Protein AF-A0AAX2AJ61-F1 (afdb_monomer_lite)

Organism: NCBI:txid1032238

Radius of gyration: 18.28 Å; chains: 1; bounding box: 34×34×43 Å

pLDDT: mean 75.95, std 9.47, range [48.0, 93.69]

Foldseek 3Di:
DDQDPPVDPVLSVVLVVLVVLVVVDPDDVVSVVVCVVPPPDPDVVVVVVSVVVSVCCCVPPVDPVLNVVLVPDDVVVSVVSVVVVVVVVVVVVVVD

Structure (mmCIF, N/CA/C/O backbone):
data_AF-A0AAX2AJ61-F1
#
_entry.id   AF-A0AAX2AJ61-F1
#
loop_
_atom_site.group_PDB
_atom_site.id
_atom_site.type_symbol
_atom_site.label_atom_id
_atom_site.label_alt_id
_atom_site.label_comp_id
_atom_site.label_asym_id
_atom_site.label_entity_id
_atom_site.label_seq_id
_atom_site.pdbx_PDB_ins_code
_atom_site.Cartn_x
_atom_site.Cartn_y
_atom_site.Cartn_z
_atom_site.occupancy
_atom_site.B_iso_or_equiv
_atom_site.auth_seq_id
_atom_site.auth_comp_id
_atom_site.auth_asym_id
_atom_site.auth_atom_id
_atom_site.pdbx_PDB_model_num
ATOM 1 N N . MET A 1 1 ? 8.414 -2.499 7.181 1.00 48.00 1 MET A N 1
ATOM 2 C CA . MET A 1 1 ? 8.435 -2.172 5.738 1.00 48.00 1 MET A CA 1
ATOM 3 C C . MET A 1 1 ? 7.887 -3.369 4.986 1.00 48.00 1 MET A C 1
ATOM 5 O O . MET A 1 1 ? 8.442 -4.448 5.133 1.00 48.00 1 MET A O 1
ATOM 9 N N . PHE A 1 2 ? 6.783 -3.198 4.256 1.00 56.31 2 PHE A N 1
ATOM 10 C CA . PHE A 1 2 ? 6.249 -4.231 3.365 1.00 56.31 2 PHE A CA 1
ATOM 11 C C . PHE A 1 2 ? 7.282 -4.549 2.276 1.00 56.31 2 PHE A C 1
ATOM 13 O O . PHE A 1 2 ? 7.833 -3.628 1.676 1.00 56.31 2 PHE A O 1
ATOM 20 N N . THR A 1 3 ? 7.562 -5.831 2.039 1.00 58.03 3 THR A N 1
ATOM 21 C CA . THR A 1 3 ? 8.437 -6.275 0.948 1.00 58.03 3 THR A CA 1
ATOM 22 C C . THR A 1 3 ? 7.551 -6.823 -0.169 1.00 58.03 3 THR A C 1
ATOM 24 O O . THR A 1 3 ? 6.911 -7.857 0.030 1.00 58.03 3 THR A O 1
ATOM 27 N N . PRO A 1 4 ? 7.457 -6.142 -1.322 1.00 58.41 4 PRO A N 1
ATOM 28 C CA . PRO A 1 4 ? 6.687 -6.649 -2.448 1.00 58.41 4 PRO A CA 1
ATOM 29 C C . PRO A 1 4 ? 7.257 -7.983 -2.906 1.00 58.41 4 PRO A C 1
ATOM 31 O O . PRO A 1 4 ? 8.471 -8.147 -2.980 1.00 58.41 4 PRO A O 1
ATOM 34 N N . ASN A 1 5 ? 6.366 -8.913 -3.230 1.00 61.53 5 ASN A N 1
ATOM 35 C CA . ASN A 1 5 ? 6.708 -10.151 -3.912 1.00 61.53 5 ASN A CA 1
ATOM 36 C C . ASN A 1 5 ? 5.866 -10.221 -5.186 1.00 61.53 5 ASN A C 1
ATOM 38 O O . ASN A 1 5 ? 4.807 -10.849 -5.230 1.00 61.53 5 ASN A O 1
ATOM 42 N N . THR A 1 6 ? 6.291 -9.475 -6.207 1.00 59.12 6 THR A N 1
ATOM 43 C CA . THR A 1 6 ? 5.603 -9.417 -7.505 1.00 59.12 6 THR A CA 1
ATOM 44 C C . THR A 1 6 ? 6.015 -10.550 -8.449 1.00 59.12 6 THR A C 1
ATOM 46 O O . THR A 1 6 ? 5.580 -10.565 -9.604 1.00 59.12 6 THR A O 1
ATOM 49 N N . GLY A 1 7 ? 6.851 -11.488 -7.980 1.00 65.62 7 GLY A N 1
ATOM 50 C CA . GLY A 1 7 ? 7.443 -12.552 -8.794 1.00 65.62 7 GLY A CA 1
ATOM 51 C C . GLY A 1 7 ? 8.495 -12.041 -9.786 1.00 65.62 7 GLY A C 1
ATOM 52 O O . GLY A 1 7 ? 8.791 -12.717 -10.770 1.00 65.62 7 GLY A O 1
ATOM 53 N N . ASN A 1 8 ? 9.015 -10.824 -9.583 1.00 69.81 8 ASN A N 1
ATOM 54 C CA . ASN A 1 8 ? 10.024 -10.207 -10.439 1.00 69.81 8 ASN A CA 1
ATOM 55 C C . ASN A 1 8 ? 10.937 -9.273 -9.628 1.00 69.81 8 ASN A C 1
ATOM 57 O O . ASN A 1 8 ? 10.589 -8.126 -9.344 1.00 69.81 8 ASN A O 1
ATOM 61 N N . ASP A 1 9 ? 12.161 -9.729 -9.370 1.00 73.12 9 ASP A N 1
ATOM 62 C CA . ASP A 1 9 ? 13.155 -9.045 -8.529 1.00 73.12 9 ASP A CA 1
ATOM 63 C C . ASP A 1 9 ? 13.543 -7.634 -8.994 1.00 73.12 9 ASP A C 1
ATOM 65 O O . ASP A 1 9 ? 14.042 -6.819 -8.210 1.00 73.12 9 ASP A O 1
ATOM 69 N N . LYS A 1 10 ? 13.399 -7.330 -10.291 1.00 68.44 10 LYS A N 1
ATOM 70 C CA . LYS A 1 10 ? 13.646 -5.972 -10.803 1.00 68.44 10 LYS A CA 1
ATOM 71 C C . LYS A 1 10 ? 12.501 -5.039 -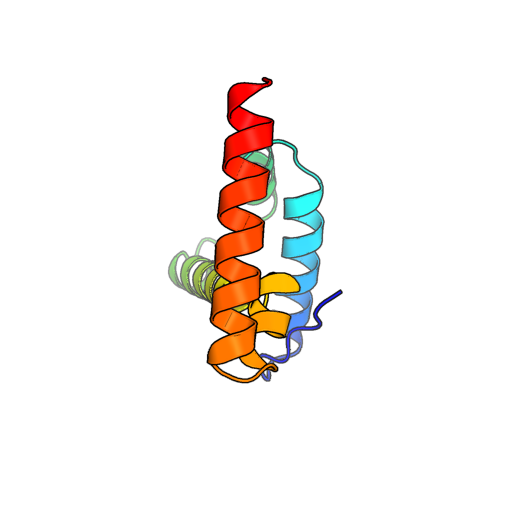10.426 1.00 68.44 10 LYS A C 1
ATOM 73 O O . LYS A 1 10 ? 12.746 -3.877 -10.114 1.00 68.44 10 LYS A O 1
ATOM 78 N N . LEU A 1 11 ? 11.274 -5.551 -10.430 1.00 63.34 11 LEU A N 1
ATOM 79 C CA . LEU A 1 11 ? 10.077 -4.792 -10.081 1.00 63.34 11 LEU A CA 1
ATOM 80 C C . LEU A 1 11 ? 9.946 -4.595 -8.572 1.00 63.34 11 LEU A C 1
ATOM 82 O O . LEU A 1 11 ? 9.582 -3.504 -8.143 1.00 63.34 11 LEU A O 1
ATOM 86 N N . ASP A 1 12 ? 10.321 -5.589 -7.770 1.00 66.19 12 ASP A N 1
ATOM 87 C CA . ASP A 1 12 ? 10.304 -5.463 -6.308 1.00 66.19 12 ASP A CA 1
ATOM 88 C C . ASP A 1 12 ? 11.328 -4.416 -5.830 1.00 66.19 12 ASP A C 1
ATOM 90 O O . ASP A 1 12 ? 11.019 -3.553 -5.006 1.00 66.19 12 ASP A O 1
ATOM 94 N N . ARG A 1 13 ? 12.526 -4.393 -6.437 1.00 70.75 13 ARG A N 1
ATOM 95 C CA . ARG A 1 13 ? 13.520 -3.326 -6.212 1.00 70.75 13 ARG A CA 1
ATOM 96 C C . ARG A 1 13 ? 13.032 -1.957 -6.668 1.00 70.75 13 ARG A C 1
ATOM 98 O O . ARG A 1 13 ? 13.235 -0.973 -5.963 1.00 70.75 13 ARG A O 1
ATOM 105 N N . ALA A 1 14 ? 12.387 -1.890 -7.827 1.00 66.44 14 ALA A N 1
ATOM 106 C CA . ALA A 1 14 ? 11.827 -0.647 -8.333 1.00 66.44 14 A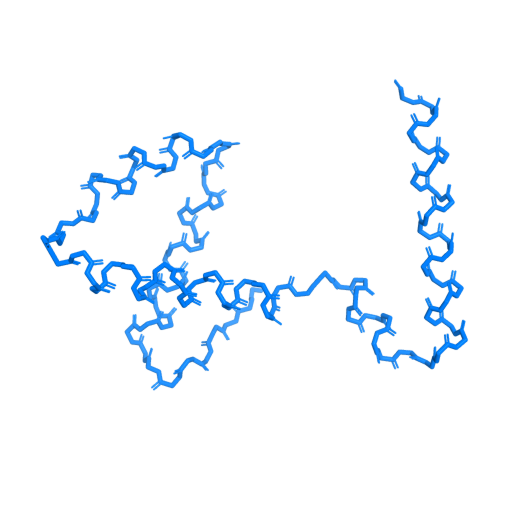LA A CA 1
ATOM 107 C C . ALA A 1 14 ? 10.751 -0.070 -7.412 1.00 66.44 14 ALA A C 1
ATOM 109 O O . ALA A 1 14 ? 10.760 1.130 -7.152 1.00 66.44 14 ALA A O 1
ATOM 110 N N . TYR A 1 15 ? 9.864 -0.919 -6.892 1.00 67.81 15 TYR A N 1
ATOM 111 C CA . TYR A 1 15 ? 8.858 -0.508 -5.921 1.00 67.81 15 TYR A CA 1
ATOM 112 C C . TYR A 1 15 ? 9.506 0.037 -4.649 1.00 67.81 15 TYR A C 1
ATOM 114 O O . TYR A 1 15 ? 9.138 1.119 -4.200 1.00 67.81 15 TYR A O 1
ATOM 122 N N . ASN A 1 16 ? 10.494 -0.668 -4.092 1.00 70.56 16 ASN A N 1
ATOM 123 C CA . ASN A 1 16 ? 11.183 -0.213 -2.883 1.00 70.56 16 ASN A CA 1
ATOM 124 C C . ASN A 1 16 ? 11.878 1.137 -3.105 1.00 70.56 16 ASN A C 1
ATOM 126 O O . ASN A 1 16 ? 11.728 2.044 -2.289 1.00 70.56 16 ASN A O 1
ATOM 130 N N . ASN A 1 17 ? 12.568 1.303 -4.236 1.00 69.75 17 ASN A N 1
ATOM 131 C CA . ASN A 1 17 ? 13.204 2.568 -4.595 1.00 69.75 17 ASN A CA 1
ATOM 132 C C . ASN A 1 17 ? 12.170 3.688 -4.741 1.00 69.75 17 ASN A C 1
ATOM 134 O O . ASN A 1 17 ? 12.325 4.754 -4.151 1.00 69.75 17 ASN A O 1
ATOM 138 N N . LEU A 1 18 ? 11.082 3.441 -5.472 1.00 72.56 18 LEU A N 1
ATOM 139 C CA . LEU A 1 18 ? 10.041 4.438 -5.682 1.00 72.56 18 LEU A CA 1
ATOM 140 C C . LEU A 1 18 ? 9.343 4.817 -4.372 1.00 72.56 18 LEU A C 1
ATOM 142 O O . LEU A 1 18 ? 9.128 5.998 -4.128 1.00 72.56 18 LEU A O 1
ATOM 146 N N . SER A 1 19 ? 9.046 3.844 -3.508 1.00 70.06 19 SER A N 1
ATOM 147 C CA . SER A 1 19 ? 8.431 4.094 -2.204 1.00 70.06 19 SER A CA 1
ATOM 148 C C . SER A 1 19 ? 9.322 4.961 -1.319 1.00 70.06 19 SER A C 1
ATOM 150 O O . SER A 1 19 ? 8.798 5.872 -0.688 1.00 70.06 19 SER A O 1
ATOM 152 N N . MET A 1 20 ? 10.641 4.721 -1.296 1.00 72.06 20 MET A N 1
ATOM 153 C CA . MET A 1 20 ? 11.592 5.567 -0.561 1.00 72.06 20 MET A CA 1
ATOM 154 C C . MET A 1 20 ? 11.603 7.001 -1.095 1.00 72.06 20 MET A C 1
ATOM 156 O O . MET A 1 20 ? 11.605 7.946 -0.308 1.00 72.06 20 MET A O 1
ATOM 160 N N . HIS A 1 21 ? 11.574 7.166 -2.421 1.00 70.50 21 HIS A N 1
ATOM 161 C CA . HIS A 1 21 ? 11.541 8.486 -3.042 1.00 70.50 21 HIS A CA 1
ATOM 162 C C . HIS A 1 21 ? 10.226 9.218 -2.777 1.00 70.50 21 HIS A C 1
ATOM 164 O O . HIS A 1 21 ? 10.275 10.389 -2.434 1.00 70.50 21 HIS A O 1
ATOM 170 N N . ILE A 1 22 ? 9.072 8.549 -2.853 1.00 72.94 22 ILE A N 1
ATOM 171 C CA . ILE A 1 22 ? 7.764 9.160 -2.556 1.00 72.94 22 ILE A CA 1
ATOM 172 C C . ILE A 1 22 ? 7.731 9.703 -1.123 1.00 72.94 22 ILE A C 1
ATOM 174 O O . ILE A 1 22 ? 7.337 10.844 -0.911 1.00 72.94 22 ILE A O 1
ATOM 178 N N . SER A 1 23 ? 8.195 8.922 -0.143 1.00 72.00 23 SER A N 1
ATOM 179 C CA . SER A 1 23 ? 8.208 9.338 1.266 1.00 72.00 23 SER A CA 1
ATOM 180 C C . SER A 1 23 ? 9.218 10.445 1.599 1.00 72.00 23 SER A C 1
ATOM 182 O O . SER A 1 23 ? 9.195 10.958 2.713 1.00 72.00 23 SER A O 1
ATOM 184 N N . ALA A 1 24 ? 10.099 10.815 0.664 1.00 75.44 24 ALA A N 1
ATOM 185 C CA . ALA A 1 24 ? 11.067 11.897 0.841 1.00 75.44 24 ALA A CA 1
ATOM 186 C C . ALA A 1 24 ? 10.515 13.288 0.467 1.00 75.44 24 ALA A C 1
ATOM 188 O O . ALA A 1 24 ? 11.192 14.283 0.718 1.00 75.44 24 ALA A O 1
ATOM 189 N N . TYR A 1 25 ? 9.314 13.371 -0.121 1.00 76.25 25 TYR A N 1
ATOM 190 C CA . TYR A 1 25 ? 8.707 14.630 -0.566 1.00 76.25 25 TYR A CA 1
ATOM 191 C C . TYR A 1 25 ? 7.424 14.947 0.202 1.00 76.25 25 TYR A C 1
ATOM 193 O O . TYR A 1 25 ? 6.616 14.068 0.493 1.00 76.25 25 TYR A O 1
ATOM 201 N N . ASN A 1 26 ? 7.224 16.233 0.500 1.00 75.69 26 ASN A N 1
ATOM 202 C CA . ASN A 1 26 ? 6.081 16.708 1.287 1.00 75.69 26 ASN A CA 1
ATOM 203 C C . ASN A 1 26 ? 4.820 16.925 0.440 1.00 75.69 26 ASN A C 1
ATOM 205 O O . ASN A 1 26 ? 3.715 16.987 0.977 1.00 75.69 26 ASN A O 1
ATOM 209 N N . ASN A 1 27 ? 4.974 17.079 -0.877 1.00 81.56 27 ASN A N 1
ATOM 210 C CA . ASN A 1 27 ? 3.871 17.277 -1.807 1.00 81.56 27 ASN A CA 1
ATOM 211 C C . ASN A 1 27 ? 4.137 16.586 -3.151 1.00 81.56 27 ASN A C 1
ATOM 213 O O . ASN A 1 27 ? 5.267 16.235 -3.498 1.00 81.56 27 ASN A O 1
ATOM 217 N N . PHE A 1 28 ? 3.055 16.389 -3.902 1.00 76.69 28 PHE A N 1
ATOM 218 C CA . PHE A 1 28 ? 3.082 15.666 -5.168 1.00 76.69 28 PHE A CA 1
ATOM 219 C C . PHE A 1 28 ? 3.911 16.371 -6.248 1.00 76.69 28 PHE A C 1
ATOM 221 O O . PHE A 1 28 ? 4.623 15.698 -6.985 1.00 76.69 28 PHE A O 1
ATOM 228 N N . GLU A 1 29 ? 3.857 17.702 -6.328 1.00 82.25 29 GLU A N 1
ATOM 229 C CA . GLU A 1 29 ? 4.555 18.471 -7.366 1.00 82.25 29 GLU A CA 1
ATOM 230 C C . GLU A 1 29 ? 6.079 18.334 -7.264 1.00 82.25 29 GLU A C 1
ATOM 232 O O . GLU A 1 29 ? 6.765 18.131 -8.267 1.00 82.25 29 GLU A O 1
ATOM 237 N N . GLU A 1 30 ? 6.636 18.370 -6.054 1.00 80.19 30 GLU A N 1
ATOM 238 C CA . GLU A 1 30 ? 8.069 18.138 -5.836 1.00 80.19 30 GLU A CA 1
ATOM 239 C C . GLU A 1 30 ? 8.492 16.728 -6.262 1.00 80.19 30 GLU A C 1
ATOM 241 O O . GLU A 1 30 ? 9.491 16.558 -6.971 1.00 80.19 30 GLU A O 1
ATOM 246 N N . PHE A 1 31 ? 7.701 15.722 -5.881 1.00 80.31 31 PHE A N 1
ATOM 247 C CA . PHE A 1 31 ? 7.937 14.341 -6.286 1.00 80.31 31 PHE A CA 1
ATOM 248 C C . PHE A 1 31 ? 7.834 14.171 -7.806 1.00 80.31 31 PHE A C 1
ATOM 250 O O . PHE A 1 31 ? 8.687 13.521 -8.409 1.00 80.31 31 PHE A O 1
ATOM 257 N N . TYR A 1 32 ? 6.826 14.770 -8.440 1.00 79.38 32 TYR A N 1
ATOM 258 C CA . TYR A 1 32 ? 6.601 14.672 -9.879 1.00 79.38 32 TYR A CA 1
ATOM 259 C C . TYR A 1 32 ? 7.768 15.269 -10.671 1.00 79.38 32 TYR A C 1
ATOM 261 O O . TYR A 1 32 ? 8.307 14.617 -11.566 1.00 79.38 32 TYR A O 1
ATOM 269 N N . ASN A 1 33 ? 8.241 16.453 -10.278 1.00 81.56 33 ASN A N 1
ATOM 270 C CA . ASN A 1 33 ? 9.402 17.092 -10.899 1.00 81.56 33 ASN A CA 1
ATOM 271 C C . ASN A 1 33 ? 10.682 16.252 -10.745 1.00 81.56 33 ASN A C 1
ATOM 273 O O . ASN A 1 33 ? 11.473 16.124 -11.683 1.00 81.56 33 ASN A O 1
ATOM 277 N N . TYR A 1 34 ? 10.897 15.639 -9.578 1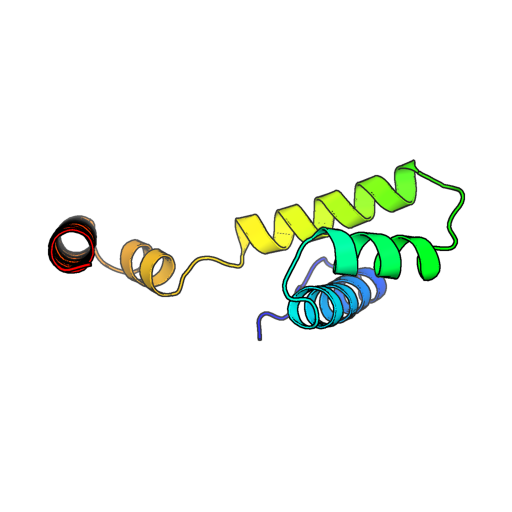.00 78.50 34 TYR A N 1
ATOM 278 C CA . TYR A 1 34 ? 11.999 14.699 -9.366 1.00 78.50 34 TYR A CA 1
ATOM 279 C C . TYR A 1 34 ? 11.867 13.443 -10.238 1.00 78.50 34 TYR A C 1
ATOM 281 O O . TYR A 1 34 ? 12.827 13.025 -10.890 1.00 78.50 34 TYR A O 1
ATOM 289 N N . PHE A 1 35 ? 10.668 12.869 -10.291 1.00 77.38 35 PHE A N 1
ATOM 290 C CA . PHE A 1 35 ? 10.363 11.677 -11.068 1.00 77.38 35 PHE A CA 1
ATOM 291 C C . PHE A 1 35 ? 10.616 11.902 -12.561 1.00 77.38 35 PHE A C 1
ATOM 293 O O . PHE A 1 35 ? 11.318 11.105 -13.181 1.00 77.38 35 PHE A O 1
ATOM 300 N N . GLN A 1 36 ? 10.157 13.027 -13.118 1.00 75.38 36 GLN A N 1
ATOM 301 C CA . GLN A 1 36 ? 10.417 13.403 -14.512 1.00 75.38 36 GLN A CA 1
ATOM 302 C C . GLN A 1 36 ? 11.912 13.559 -14.829 1.00 75.38 36 GLN A C 1
ATOM 304 O O . GLN A 1 36 ? 12.336 13.281 -15.947 1.00 75.38 36 GLN A O 1
ATOM 309 N N . ARG A 1 37 ? 12.740 13.968 -13.858 1.00 76.25 37 ARG A N 1
ATOM 310 C CA . ARG A 1 37 ? 14.199 14.081 -14.051 1.00 76.25 37 ARG A CA 1
ATOM 311 C C . ARG A 1 37 ? 14.914 12.731 -14.086 1.00 76.25 37 ARG A C 1
ATOM 313 O O . ARG A 1 37 ? 15.994 12.629 -14.672 1.00 76.25 37 ARG A O 1
ATOM 320 N N . ILE A 1 38 ? 14.365 11.721 -13.418 1.00 71.62 38 ILE A N 1
ATOM 321 C CA . ILE A 1 38 ? 15.012 10.412 -13.241 1.00 71.62 38 ILE A CA 1
ATOM 322 C C . ILE A 1 38 ? 14.494 9.380 -14.227 1.00 71.62 38 ILE A C 1
ATOM 324 O O . ILE A 1 38 ? 15.265 8.545 -14.705 1.00 71.62 38 ILE A O 1
ATOM 328 N N . VAL A 1 39 ? 13.207 9.435 -14.548 1.00 70.38 39 VAL A N 1
ATOM 329 C CA . VAL A 1 39 ? 12.599 8.550 -15.532 1.00 70.38 39 VAL A CA 1
ATOM 330 C C . VAL A 1 39 ? 13.027 8.997 -16.923 1.00 70.38 39 VAL A C 1
ATOM 332 O O . VAL A 1 39 ? 12.480 9.924 -17.505 1.00 70.38 39 VAL A O 1
ATOM 335 N N . LYS A 1 40 ? 14.036 8.307 -17.455 1.00 69.56 40 LYS A N 1
ATOM 336 C CA . LYS A 1 40 ? 14.582 8.512 -18.803 1.00 69.56 40 LYS A CA 1
ATOM 337 C C . LYS A 1 40 ? 14.084 7.444 -19.776 1.00 69.56 40 LYS A C 1
ATOM 339 O O . LYS A 1 40 ? 14.884 6.814 -20.461 1.00 69.56 40 LYS A O 1
ATOM 344 N N . THR A 1 41 ? 12.785 7.156 -19.761 1.00 67.94 41 THR A N 1
ATOM 345 C CA . THR A 1 41 ? 12.186 6.212 -20.711 1.00 67.94 41 THR A CA 1
ATOM 346 C C . THR A 1 41 ? 11.262 6.954 -21.660 1.00 67.94 41 THR A C 1
ATOM 348 O O . THR A 1 41 ? 10.391 7.699 -21.219 1.00 67.94 41 THR A O 1
ATOM 351 N N . ASP A 1 42 ? 11.451 6.730 -22.958 1.00 66.00 42 ASP A N 1
ATOM 352 C CA . ASP A 1 42 ? 10.550 7.236 -23.997 1.00 66.00 42 ASP A CA 1
ATOM 353 C C . ASP A 1 42 ? 9.330 6.310 -24.184 1.00 66.00 42 ASP A C 1
ATOM 355 O O . ASP A 1 42 ? 8.371 6.654 -24.877 1.00 66.00 42 ASP A O 1
ATOM 359 N N . ASP A 1 43 ? 9.340 5.140 -23.531 1.00 79.31 43 ASP A N 1
ATOM 360 C CA . ASP A 1 43 ? 8.274 4.143 -23.583 1.00 79.31 43 ASP A CA 1
ATOM 361 C C . ASP A 1 43 ? 7.234 4.391 -22.478 1.00 79.31 43 ASP A C 1
ATOM 363 O O . ASP A 1 43 ? 7.372 3.991 -21.313 1.00 79.31 43 ASP A O 1
ATOM 367 N N . LYS A 1 44 ? 6.157 5.076 -22.870 1.00 76.06 44 LYS A N 1
ATOM 368 C CA . LYS A 1 44 ? 5.035 5.415 -21.985 1.00 76.06 44 LYS A CA 1
ATOM 369 C C . LYS A 1 44 ? 4.272 4.186 -21.489 1.00 76.06 44 LYS A C 1
ATOM 371 O O . LYS A 1 44 ? 3.736 4.233 -20.382 1.00 76.06 44 LYS A O 1
ATOM 376 N N . ASP A 1 45 ? 4.232 3.094 -22.248 1.00 76.12 45 ASP A N 1
ATOM 377 C CA . ASP A 1 45 ? 3.493 1.888 -21.858 1.00 76.12 45 ASP A CA 1
ATOM 378 C C . ASP A 1 45 ? 4.224 1.130 -20.755 1.00 76.12 45 ASP A C 1
ATOM 380 O O . ASP A 1 45 ? 3.607 0.671 -19.784 1.00 76.12 45 ASP A O 1
ATOM 384 N N . VAL A 1 46 ? 5.554 1.067 -20.842 1.00 75.75 46 VAL A N 1
ATOM 385 C CA . VAL A 1 46 ? 6.388 0.559 -19.751 1.00 75.75 46 VAL A CA 1
ATOM 386 C C . VAL A 1 46 ? 6.192 1.423 -18.509 1.00 75.75 46 VAL A C 1
ATOM 388 O O . VAL A 1 46 ? 5.891 0.881 -17.446 1.00 75.75 46 VAL A O 1
ATOM 391 N N . LEU A 1 47 ? 6.263 2.751 -18.624 1.00 75.19 47 LEU A N 1
ATOM 392 C CA . LEU A 1 47 ? 6.062 3.648 -17.482 1.00 75.19 47 LEU A CA 1
ATOM 393 C C . LEU A 1 47 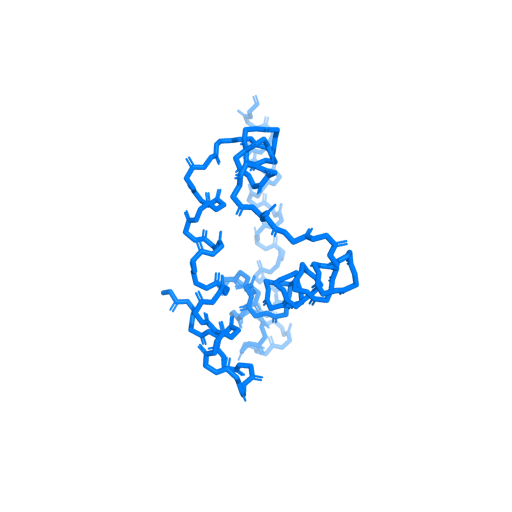? 4.684 3.468 -16.821 1.00 75.19 47 LEU A C 1
ATOM 395 O O . LEU A 1 47 ? 4.597 3.299 -15.602 1.00 75.19 47 LEU A O 1
ATOM 399 N N . ASN A 1 48 ? 3.614 3.431 -17.616 1.00 77.44 48 ASN A N 1
ATOM 400 C CA . ASN A 1 48 ? 2.247 3.238 -17.128 1.00 77.44 48 ASN A CA 1
ATOM 401 C C . ASN A 1 48 ? 2.080 1.896 -16.413 1.00 77.44 48 ASN A C 1
ATOM 403 O O . ASN A 1 48 ? 1.494 1.831 -15.331 1.00 77.44 48 ASN A O 1
ATOM 407 N N . LYS A 1 49 ? 2.640 0.818 -16.972 1.00 77.25 49 LYS A N 1
ATOM 408 C CA . LYS A 1 49 ? 2.613 -0.510 -16.345 1.00 77.25 49 LYS A CA 1
ATOM 409 C C . LYS A 1 49 ? 3.331 -0.521 -14.994 1.00 77.25 49 LYS A C 1
ATOM 411 O O . LYS A 1 49 ? 2.899 -1.226 -14.081 1.00 77.25 49 LYS A O 1
ATOM 416 N N . TRP A 1 50 ? 4.409 0.248 -14.853 1.00 75.31 50 TRP A N 1
ATOM 417 C CA . TRP A 1 50 ? 5.146 0.372 -13.594 1.00 75.31 50 TRP A CA 1
ATOM 418 C C . TRP A 1 50 ? 4.357 1.162 -12.550 1.00 75.31 50 TRP A C 1
ATOM 420 O O . TRP A 1 50 ? 4.195 0.680 -11.428 1.00 75.31 50 TRP A O 1
ATOM 430 N N . LEU A 1 51 ? 3.799 2.314 -12.931 1.00 76.50 51 LEU A N 1
ATOM 431 C CA . LEU A 1 51 ? 2.952 3.128 -12.055 1.00 76.50 51 LEU A CA 1
ATOM 432 C C . LEU A 1 51 ? 1.725 2.344 -11.571 1.00 76.50 51 LEU A C 1
ATOM 434 O O . LEU A 1 51 ? 1.456 2.304 -10.372 1.00 76.50 51 LEU A O 1
ATOM 438 N N . LEU A 1 52 ? 1.035 1.639 -12.473 1.00 77.25 52 LEU A N 1
ATOM 439 C CA . LEU A 1 52 ? -0.117 0.804 -12.124 1.00 77.25 52 LEU A CA 1
ATOM 440 C C . LEU A 1 52 ? 0.244 -0.322 -11.154 1.00 77.25 52 LEU A C 1
ATOM 442 O O . LEU A 1 52 ? -0.533 -0.610 -10.248 1.00 77.25 52 LEU A O 1
ATOM 446 N N . LYS A 1 53 ? 1.419 -0.949 -11.294 1.00 69.62 53 LYS A N 1
ATOM 447 C CA . LYS A 1 53 ? 1.868 -1.978 -10.344 1.00 69.62 53 LYS A CA 1
ATOM 448 C C . LYS A 1 53 ? 2.140 -1.406 -8.959 1.00 69.62 53 LYS A C 1
ATOM 450 O O . LYS A 1 53 ? 1.767 -2.034 -7.973 1.00 69.62 53 LYS A O 1
ATOM 455 N N . VAL A 1 54 ? 2.768 -0.237 -8.875 1.00 72.44 54 VAL A N 1
ATOM 456 C CA . VAL A 1 54 ? 3.039 0.425 -7.591 1.00 72.44 54 VAL A CA 1
ATOM 457 C C . VAL A 1 54 ? 1.732 0.807 -6.909 1.00 72.44 54 VAL A C 1
ATOM 459 O O . VAL A 1 54 ? 1.546 0.476 -5.740 1.00 72.44 54 VAL A O 1
ATOM 462 N N . LEU A 1 55 ? 0.809 1.423 -7.653 1.00 75.38 55 LEU A N 1
ATOM 463 C CA . LEU A 1 55 ? -0.528 1.749 -7.161 1.00 75.38 55 LEU A CA 1
ATOM 464 C C . LEU A 1 55 ? -1.265 0.496 -6.694 1.00 75.38 55 LEU A C 1
ATOM 466 O O . LEU A 1 55 ? -1.797 0.478 -5.591 1.00 75.38 55 LEU A O 1
ATOM 470 N N . PHE A 1 56 ? -1.239 -0.579 -7.483 1.00 74.06 56 PHE A N 1
ATOM 471 C CA . PHE A 1 56 ? -1.858 -1.845 -7.109 1.00 74.06 56 PHE A CA 1
ATOM 472 C C . PHE A 1 56 ? -1.271 -2.407 -5.815 1.00 74.06 56 PHE A C 1
ATOM 474 O O . PHE A 1 56 ? -2.026 -2.826 -4.944 1.00 74.06 56 PHE A O 1
ATOM 481 N N . VAL A 1 57 ? 0.056 -2.408 -5.660 1.00 70.62 57 VAL A N 1
ATOM 482 C CA . VAL A 1 57 ? 0.696 -2.923 -4.446 1.00 70.62 57 VAL A CA 1
ATOM 483 C C . VAL A 1 57 ? 0.352 -2.058 -3.235 1.00 70.62 57 VAL A C 1
ATOM 485 O O . VAL A 1 57 ? -0.029 -2.607 -2.203 1.00 70.62 57 VAL A O 1
ATOM 488 N N . GLN A 1 58 ? 0.415 -0.729 -3.360 1.00 69.88 58 GLN A N 1
ATOM 489 C CA . GLN A 1 58 ? 0.002 0.162 -2.278 1.00 69.88 58 GLN A CA 1
ATOM 490 C C . GLN A 1 58 ? -1.467 -0.045 -1.912 1.00 69.88 58 GLN A C 1
ATOM 492 O O . GLN A 1 58 ? -1.773 -0.301 -0.757 1.00 69.88 58 GLN A O 1
ATOM 497 N N . MET A 1 59 ? -2.382 -0.010 -2.874 1.00 70.44 59 MET A N 1
ATOM 498 C CA . MET A 1 59 ? -3.811 -0.134 -2.577 1.00 70.44 59 MET A CA 1
ATOM 499 C C . MET A 1 59 ? -4.197 -1.523 -2.062 1.00 70.44 59 MET A C 1
ATOM 501 O O . MET A 1 59 ? -5.118 -1.644 -1.261 1.00 70.44 59 MET A O 1
ATOM 505 N N . LYS A 1 60 ? -3.519 -2.581 -2.518 1.00 68.62 60 LYS A N 1
ATOM 506 C CA . LYS A 1 60 ? -3.854 -3.958 -2.141 1.00 68.62 60 LYS A CA 1
ATOM 507 C C . LYS A 1 60 ? -3.207 -4.402 -0.833 1.00 68.62 60 LYS A C 1
ATOM 509 O O . LYS A 1 60 ? -3.825 -5.169 -0.098 1.00 68.62 60 LYS A O 1
ATOM 514 N N . TYR A 1 61 ? -1.973 -3.974 -0.569 1.00 66.94 61 TYR A N 1
ATOM 515 C CA . TYR A 1 61 ? -1.165 -4.500 0.534 1.00 66.94 61 TYR A CA 1
ATOM 516 C C . TYR A 1 61 ? -0.792 -3.463 1.594 1.00 66.94 61 TYR A C 1
ATOM 518 O O . TYR A 1 61 ? -0.407 -3.859 2.689 1.00 66.94 61 TYR A O 1
ATOM 526 N N . ASN A 1 62 ? -0.940 -2.161 1.334 1.00 67.25 62 ASN A N 1
ATOM 527 C CA . ASN A 1 62 ? -0.803 -1.129 2.366 1.00 67.25 62 ASN A CA 1
ATOM 528 C C . ASN A 1 62 ? -2.140 -0.922 3.094 1.00 67.25 62 ASN A C 1
ATOM 530 O O . ASN A 1 62 ? -2.651 0.195 3.171 1.00 67.25 62 ASN A O 1
ATOM 534 N N . LYS A 1 63 ? -2.739 -2.016 3.582 1.00 66.06 63 LYS A N 1
ATOM 535 C CA . LYS A 1 63 ? -3.888 -1.917 4.485 1.00 66.06 63 LYS A CA 1
ATOM 536 C C . LYS A 1 63 ? -3.417 -1.246 5.765 1.00 66.06 63 LYS A C 1
ATOM 538 O O . LYS A 1 63 ? -2.341 -1.568 6.272 1.00 66.06 63 LYS A O 1
ATOM 543 N N . HIS A 1 64 ? -4.195 -0.297 6.276 1.00 73.75 64 HIS A N 1
ATOM 544 C CA . HIS A 1 64 ? -3.862 0.297 7.559 1.00 73.75 64 HIS A CA 1
ATOM 545 C C . HIS A 1 64 ? -3.886 -0.821 8.621 1.00 73.75 64 HIS A C 1
ATOM 547 O O . HIS A 1 64 ? -4.761 -1.684 8.543 1.00 73.75 64 HIS A O 1
ATOM 553 N N . PRO A 1 65 ? -2.997 -0.831 9.634 1.00 76.81 65 PRO A N 1
ATOM 554 C CA . PRO A 1 65 ? -3.015 -1.863 10.680 1.00 76.81 65 PRO A CA 1
ATOM 555 C C . PRO A 1 65 ? -4.383 -2.022 11.362 1.00 76.81 65 PRO A C 1
ATOM 557 O O . PRO A 1 65 ? -4.735 -3.090 11.850 1.00 76.81 65 PRO A O 1
ATOM 560 N N . PHE A 1 66 ? -5.180 -0.951 11.368 1.00 79.75 66 PHE A N 1
ATOM 561 C CA . PHE A 1 66 ? -6.569 -0.985 11.817 1.00 79.75 66 PHE A CA 1
ATOM 562 C C . PHE A 1 66 ? -7.484 -1.797 10.887 1.00 79.75 66 PHE A C 1
ATOM 564 O O . PHE A 1 66 ? -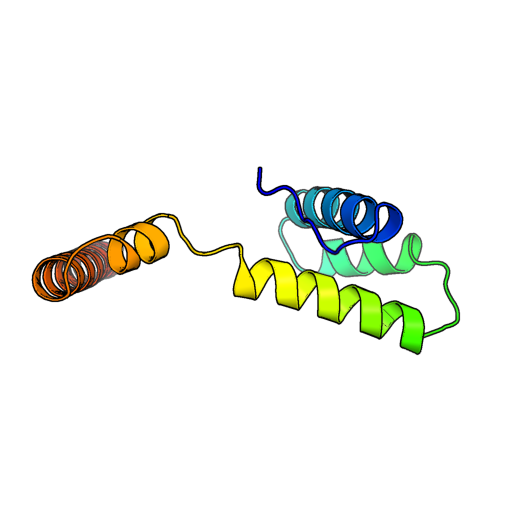8.291 -2.581 11.373 1.00 79.75 66 PHE A O 1
ATOM 571 N N . ASP A 1 67 ? -7.343 -1.649 9.568 1.00 78.25 67 ASP A N 1
ATOM 572 C CA . ASP A 1 67 ? -8.104 -2.438 8.595 1.00 78.25 67 ASP A CA 1
ATOM 573 C C . ASP A 1 67 ? -7.748 -3.923 8.729 1.00 78.25 67 ASP A C 1
ATOM 575 O O . ASP A 1 67 ? -8.640 -4.765 8.808 1.00 78.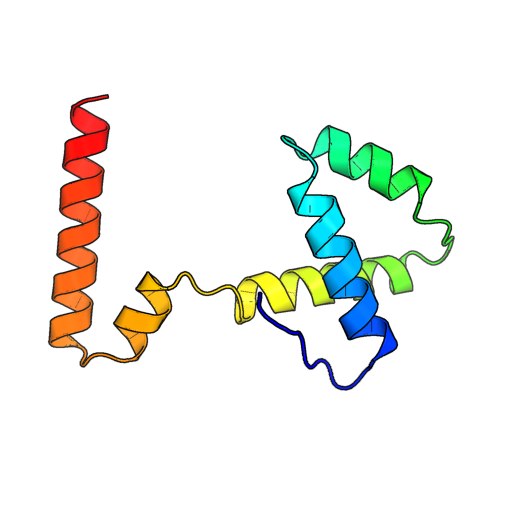25 67 ASP A O 1
ATOM 579 N N . GLU A 1 68 ? -6.454 -4.233 8.865 1.00 80.94 68 GLU A N 1
ATOM 580 C CA . GLU A 1 68 ? -5.964 -5.590 9.134 1.00 80.94 68 GLU A CA 1
ATOM 581 C C . GLU A 1 68 ? -6.564 -6.160 10.429 1.00 80.94 68 GLU A C 1
ATOM 583 O O . GLU A 1 68 ? -7.100 -7.268 10.429 1.00 80.94 68 GLU A O 1
ATOM 588 N N . LEU A 1 69 ? -6.575 -5.381 11.517 1.00 80.75 69 LEU A N 1
ATOM 589 C CA . LEU A 1 69 ? -7.216 -5.781 12.770 1.00 80.75 69 LEU A CA 1
ATOM 590 C C . LEU A 1 69 ? -8.710 -6.070 12.575 1.00 80.75 69 LEU A C 1
ATOM 592 O O . LEU A 1 69 ? -9.202 -7.071 13.091 1.00 80.75 69 LEU A O 1
ATOM 596 N N . THR A 1 70 ? -9.432 -5.235 11.821 1.00 84.50 70 THR A N 1
ATOM 597 C CA . THR A 1 70 ? -10.869 -5.448 11.575 1.00 84.50 70 THR A CA 1
ATOM 598 C C . THR A 1 70 ? -11.167 -6.685 10.730 1.00 84.50 70 THR A C 1
ATOM 600 O O . THR A 1 70 ? -12.253 -7.239 10.857 1.00 84.50 70 THR A O 1
ATOM 603 N N . GLU A 1 71 ? -10.227 -7.131 9.896 1.00 83.50 71 GLU A N 1
ATOM 604 C CA . GLU A 1 71 ? -10.355 -8.361 9.105 1.00 83.50 71 GLU A CA 1
ATOM 605 C C . GLU A 1 71 ? -10.015 -9.623 9.909 1.00 83.50 71 GLU A C 1
ATOM 607 O O . GLU A 1 71 ? -10.543 -10.695 9.615 1.00 83.50 71 GLU A O 1
ATOM 612 N N . LEU A 1 72 ? -9.149 -9.508 10.921 1.00 85.44 72 LEU A N 1
ATOM 613 C CA . LEU A 1 72 ? -8.726 -10.629 11.767 1.00 85.44 72 LEU A CA 1
ATOM 614 C C . LEU A 1 72 ? -9.688 -10.925 12.925 1.00 85.44 72 LEU A C 1
ATOM 616 O O . LEU A 1 72 ? -9.693 -12.038 13.454 1.00 85.44 72 LEU A O 1
ATOM 620 N N . VAL A 1 73 ? -10.492 -9.947 13.344 1.00 86.75 73 VAL A N 1
ATOM 621 C CA . VAL A 1 73 ? -11.496 -10.135 14.400 1.00 86.75 73 VAL A CA 1
ATOM 622 C C . VAL A 1 73 ? -12.845 -10.566 13.821 1.00 86.75 73 VAL A C 1
ATOM 624 O O . VAL A 1 73 ? -13.149 -10.355 12.651 1.00 86.75 73 VAL A O 1
ATOM 627 N N . ASN A 1 74 ? -13.696 -11.169 14.654 1.00 85.81 74 ASN A N 1
ATOM 628 C CA . ASN A 1 74 ? -15.053 -11.521 14.239 1.00 85.81 74 ASN A CA 1
ATOM 629 C C . ASN A 1 74 ? -15.890 -10.271 13.879 1.00 85.81 74 ASN A C 1
ATOM 631 O O . ASN A 1 74 ? -15.607 -9.156 14.324 1.00 85.81 74 ASN A O 1
ATOM 635 N N . ASN A 1 75 ? -16.959 -10.476 13.101 1.00 80.31 75 ASN A N 1
ATOM 636 C CA . ASN A 1 75 ? -17.797 -9.388 12.576 1.00 80.31 75 ASN A CA 1
ATOM 637 C C . ASN A 1 75 ? -18.330 -8.433 13.660 1.00 80.31 75 ASN A C 1
ATOM 639 O O . ASN A 1 75 ? -18.454 -7.236 13.412 1.00 80.31 75 ASN A O 1
ATOM 643 N N . GLU A 1 76 ? -18.621 -8.936 14.862 1.00 84.94 76 GLU A N 1
ATOM 644 C CA . GLU A 1 76 ? -19.135 -8.114 15.961 1.00 84.94 76 GLU A CA 1
ATOM 645 C C . GLU A 1 76 ? -18.061 -7.177 16.539 1.00 84.94 76 GLU A C 1
ATOM 647 O O . GLU A 1 76 ? -18.308 -5.988 16.745 1.00 84.94 76 GLU A O 1
ATOM 652 N N . ASN A 1 77 ? -16.845 -7.680 16.760 1.00 84.62 77 ASN A N 1
ATOM 653 C CA . ASN A 1 77 ? -15.735 -6.867 17.257 1.00 84.62 77 ASN A CA 1
ATOM 654 C C . ASN A 1 77 ? -15.221 -5.892 16.192 1.00 84.62 77 ASN A C 1
ATOM 656 O O . ASN A 1 77 ? -14.844 -4.770 16.529 1.00 84.62 77 ASN A O 1
ATOM 660 N N . ALA A 1 78 ? -15.264 -6.277 14.914 1.00 86.81 78 ALA A N 1
ATOM 661 C CA . ALA A 1 78 ? -14.924 -5.392 13.803 1.00 86.81 78 ALA A CA 1
ATOM 662 C C . ALA A 1 78 ? -15.857 -4.172 13.751 1.00 86.81 78 ALA A C 1
ATOM 664 O O . ALA A 1 78 ? -15.388 -3.048 13.576 1.00 86.81 78 ALA A O 1
ATOM 665 N N . ALA A 1 79 ? -17.165 -4.382 13.942 1.00 86.94 79 ALA A N 1
ATOM 666 C CA . ALA A 1 79 ? -18.148 -3.301 13.994 1.00 86.94 79 ALA A CA 1
ATOM 667 C C . ALA A 1 79 ? -17.888 -2.355 15.177 1.00 86.94 79 ALA A C 1
ATOM 669 O O . ALA A 1 79 ? -17.785 -1.147 14.980 1.00 86.94 79 ALA A O 1
ATOM 670 N N . LYS A 1 80 ? -17.662 -2.902 16.380 1.00 91.25 80 LYS A N 1
ATOM 671 C CA . LYS A 1 80 ? -17.347 -2.105 17.582 1.00 91.25 80 LYS A CA 1
ATOM 672 C C . LYS A 1 80 ? -16.089 -1.252 17.410 1.00 91.25 80 LYS A C 1
ATOM 674 O O . LYS A 1 80 ? -16.072 -0.100 17.833 1.00 91.25 80 LYS A O 1
ATOM 679 N N . LEU A 1 81 ? -15.043 -1.805 16.793 1.00 89.69 81 LEU A N 1
ATOM 680 C CA . LEU A 1 81 ? -13.811 -1.066 16.509 1.00 89.69 81 LEU A CA 1
ATOM 681 C C . LEU A 1 81 ? -14.071 0.089 15.539 1.00 89.69 81 LEU A C 1
ATOM 683 O O . LEU A 1 81 ? -13.652 1.213 15.817 1.00 89.69 81 LEU A O 1
ATOM 687 N N . LYS A 1 82 ? -14.778 -0.164 14.430 1.00 89.38 82 LYS A N 1
ATOM 688 C CA . LYS A 1 82 ? -15.120 0.872 13.441 1.00 89.38 82 LYS A CA 1
ATOM 689 C C . LYS A 1 82 ? -15.946 1.999 14.065 1.00 89.38 82 LYS A C 1
ATOM 691 O O . LYS A 1 82 ? -15.586 3.163 13.907 1.00 89.38 82 LYS A O 1
ATOM 696 N N . ASP A 1 83 ? -16.961 1.656 14.856 1.00 92.75 83 ASP A N 1
ATOM 697 C CA . ASP A 1 83 ? -17.785 2.636 15.572 1.00 92.75 83 ASP A CA 1
ATOM 698 C C . ASP A 1 83 ? -16.968 3.452 16.583 1.00 92.75 83 ASP A C 1
ATOM 700 O O . ASP A 1 83 ? -17.161 4.662 16.719 1.00 92.75 83 ASP A O 1
ATOM 704 N N . TRP A 1 84 ? -16.033 2.816 17.298 1.00 93.69 84 TRP A N 1
ATOM 705 C CA . TRP A 1 84 ? -15.127 3.517 18.210 1.00 93.69 84 TRP A CA 1
ATOM 706 C C . TRP A 1 84 ? -14.261 4.540 17.466 1.00 93.69 84 TRP A C 1
ATOM 708 O O . TRP A 1 84 ? -14.201 5.700 17.879 1.00 93.69 84 TRP A O 1
ATOM 718 N N . LEU A 1 85 ? -13.647 4.138 16.348 1.00 89.69 85 LEU A N 1
ATOM 719 C CA . LEU A 1 85 ? -12.789 5.014 15.551 1.00 89.69 85 LEU A CA 1
ATOM 720 C C . LEU A 1 85 ? -13.565 6.226 15.023 1.00 89.69 85 LEU A C 1
ATOM 722 O O . LEU A 1 85 ? -13.106 7.360 15.166 1.00 89.69 85 LEU A O 1
ATOM 726 N N . ASP A 1 86 ? -14.754 6.004 14.466 1.00 90.94 86 ASP A N 1
ATOM 727 C CA . ASP A 1 86 ? -15.603 7.078 13.946 1.00 90.94 86 ASP A CA 1
ATOM 728 C C . ASP A 1 86 ? -16.009 8.073 15.038 1.00 90.94 86 ASP A C 1
ATOM 730 O O . ASP A 1 86 ? -16.022 9.287 14.809 1.00 90.94 86 ASP A O 1
ATOM 734 N N . ASN A 1 87 ? -16.319 7.581 16.237 1.00 92.56 87 ASN A N 1
ATOM 735 C CA . ASN A 1 87 ? -16.689 8.429 17.364 1.00 92.56 87 ASN A CA 1
ATOM 736 C C . ASN A 1 87 ? -15.510 9.265 17.874 1.00 92.56 87 ASN A C 1
ATOM 738 O O . ASN A 1 87 ? -15.674 10.465 18.100 1.00 92.56 87 ASN A O 1
ATOM 742 N N . GLU A 1 88 ? -14.321 8.679 18.015 1.00 91.06 88 GLU A N 1
ATOM 743 C CA . GLU A 1 88 ? -13.129 9.424 18.438 1.00 91.06 88 GLU A CA 1
ATOM 744 C C . GLU A 1 88 ? -12.695 10.453 17.388 1.00 91.06 88 GLU A C 1
ATOM 746 O O . GLU A 1 88 ? -12.412 11.605 17.726 1.00 91.06 88 GLU A O 1
ATOM 751 N N . LEU A 1 89 ? -12.743 10.105 16.098 1.00 88.50 89 LEU A N 1
ATOM 752 C CA . LEU A 1 89 ? -12.455 11.055 15.021 1.00 88.50 89 LEU A CA 1
ATOM 753 C C . LEU A 1 89 ? -13.446 12.221 15.002 1.00 88.50 89 LEU A C 1
ATOM 755 O O . LEU A 1 89 ? -13.032 13.366 14.803 1.00 88.50 89 LEU A O 1
ATOM 759 N N . LYS A 1 90 ? -14.742 11.963 15.222 1.00 91.88 90 LYS A N 1
ATOM 760 C CA . LYS A 1 90 ? -15.759 13.022 15.327 1.00 91.88 90 LYS A CA 1
ATOM 761 C C . LYS A 1 90 ? -15.482 13.952 16.501 1.00 91.88 90 LYS A C 1
ATOM 763 O O . LYS A 1 90 ? -15.514 15.162 16.300 1.00 91.88 90 LYS A O 1
ATOM 768 N N . LYS A 1 91 ? -15.161 13.410 17.681 1.00 92.06 91 LYS A N 1
ATOM 769 C CA . LYS A 1 91 ? -14.800 14.216 18.858 1.00 92.06 91 LYS A CA 1
ATOM 770 C C . LYS A 1 91 ? -13.615 15.119 18.544 1.00 92.06 91 LYS A C 1
ATOM 772 O O . LYS A 1 91 ? -13.740 16.330 18.635 1.00 92.06 91 LYS A O 1
ATOM 777 N N . VAL A 1 92 ? -12.501 14.547 18.086 1.00 89.50 92 VAL A N 1
ATOM 778 C CA . VAL A 1 92 ? -11.268 15.303 17.815 1.00 89.50 92 VAL A CA 1
ATOM 779 C C . VAL A 1 92 ? -11.469 16.377 16.742 1.00 89.50 92 VAL A C 1
ATOM 781 O O . VAL A 1 92 ? -10.898 17.456 16.858 1.00 89.50 92 VAL A O 1
ATOM 784 N N . ARG A 1 93 ? -12.285 16.117 15.712 1.00 85.19 93 ARG A N 1
ATOM 785 C CA . ARG A 1 93 ? -12.607 17.106 14.667 1.00 85.19 93 ARG A CA 1
ATOM 786 C C . ARG A 1 93 ? -13.509 18.240 15.151 1.00 85.19 93 ARG A C 1
ATOM 788 O O . ARG A 1 93 ? -13.454 19.306 14.563 1.00 85.19 93 ARG A O 1
ATOM 795 N N . GLN A 1 94 ? -14.339 18.013 16.167 1.00 77.19 94 GLN A N 1
ATOM 796 C CA . GLN A 1 94 ? -15.165 19.061 16.777 1.00 77.19 94 GLN A CA 1
ATOM 797 C C . GLN A 1 94 ? -14.364 19.944 17.741 1.00 77.19 94 GLN A C 1
ATOM 799 O O . GLN A 1 94 ? -14.744 21.085 17.981 1.00 77.19 94 GLN A O 1
ATOM 804 N N . THR A 1 95 ? -13.263 19.425 18.289 1.00 71.69 95 THR A N 1
ATOM 805 C CA . THR A 1 95 ? -12.360 20.165 19.184 1.00 71.69 95 THR A CA 1
ATOM 806 C C . THR A 1 95 ? -11.251 20.930 18.449 1.00 71.69 95 THR A C 1
ATOM 808 O O . THR A 1 95 ? -10.444 21.586 19.106 1.00 71.69 95 THR A O 1
ATOM 811 N N . LYS A 1 96 ? -11.166 20.817 17.119 1.00 51.31 96 LYS A N 1
ATOM 812 C CA . LYS A 1 96 ? -10.149 21.449 16.265 1.00 51.31 96 LYS A CA 1
ATOM 813 C C . LYS A 1 96 ? -10.755 22.582 15.452 1.00 51.31 96 LYS A C 1
ATOM 815 O O . LYS A 1 96 ? -10.028 23.578 15.256 1.00 51.31 96 LYS A O 1
#

Sequence (96 aa):
MFTPNTGNDKLDRAYNNLSMHISAYNNFEEFYNYFQRIVKTDDKDVLNKWLLKVLFVQMKYNKHPFDELTELVNNENAAKLKDWLDNELKKVRQTK

Secondary structure (DSSP, 8-state):
------S-HHHHHHHHHHHHHHTT-SSHHHHHHHHHHH-----HHHHHHHHHHHHHHHHHH---HHHHHHHHS-HHHHHHHHHHHHHHHHHHHH--